Protein AF-A0A1B2E5A8-F1 (afdb_monomer_lite)

pLDDT: mean 91.97, std 8.98, range [48.69, 98.62]

Secondary structure (DSSP, 8-state):
---GGGSTT-TTS-EEEEEEEEETTEEEEEEEETTEEEEEEEEE-TTS-EEEEEEEE-TT-SEEEEEEETTEEEEEE-TT----EEEEEETTEEEEEE--TTS-EEEEE-----SSPPEEEEEE-TTS-EEEEE-

Foldseek 3Di:
DDDQCNDPPQVPWDKAFADWDDDPQKIKTWIQTNQWTWIWMWGQDPVRDTDTDDIDTDPPDQWDWDPPDPFKIKIWGGQQAQFQKKWKAWPNDIDMDGDDHRHTHIDIGGDDDDDDTDIKMWTAGPVRHTPDIDD

Sequence (135 aa):
MKVIHSIEGYENNSIEIVEIKDMNDRRYASFLSNNNPGYIQFQKNKDGNYRWQHIEVNVNEAFSVFAPEPLLFMIVTNEENKIAKMQVSVNGQEIEQEFTPYKASVTWMFPPKTGKSHYSYKYYDKDGELIKYYE

Organism: NCBI:txid1870820

Radius of gyration: 15.94 Å; chains: 1; bounding box: 33×39×44 Å

Structure (mmCIF, N/CA/C/O backbone):
data_AF-A0A1B2E5A8-F1
#
_entry.id   AF-A0A1B2E5A8-F1
#
loop_
_atom_site.group_PDB
_atom_site.id
_atom_site.type_symbol
_atom_site.label_atom_id
_atom_site.label_alt_id
_atom_site.label_comp_id
_atom_site.label_asym_id
_atom_site.label_entity_id
_atom_site.label_seq_id
_atom_site.pdbx_PDB_ins_code
_atom_site.Cartn_x
_atom_site.Cartn_y
_atom_site.Cartn_z
_atom_site.occupancy
_atom_site.B_iso_or_equiv
_atom_site.auth_seq_id
_atom_site.auth_comp_id
_atom_site.auth_asym_id
_atom_site.auth_atom_id
_atom_site.pdbx_PDB_model_num
ATOM 1 N N . MET A 1 1 ? 6.037 -13.289 -21.265 1.00 48.69 1 MET A N 1
ATOM 2 C CA . MET A 1 1 ? 5.404 -12.430 -20.240 1.00 48.69 1 MET A CA 1
ATOM 3 C C . MET A 1 1 ? 5.070 -13.337 -19.065 1.00 48.69 1 MET A C 1
ATOM 5 O O . MET A 1 1 ? 4.430 -14.348 -19.311 1.00 48.69 1 MET A O 1
ATOM 9 N N . LYS A 1 2 ? 5.595 -13.085 -17.858 1.00 52.91 2 LYS A N 1
ATOM 10 C CA . LYS A 1 2 ? 5.294 -13.918 -16.678 1.00 52.91 2 LYS A CA 1
ATOM 11 C C . LYS A 1 2 ? 4.057 -13.351 -15.979 1.00 52.91 2 LYS A C 1
ATOM 13 O O . LYS A 1 2 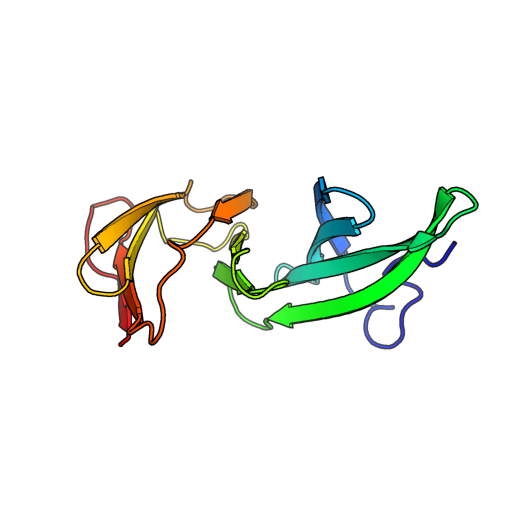? 4.026 -12.158 -15.695 1.00 52.91 2 LYS A O 1
ATOM 18 N N . VAL A 1 3 ? 3.054 -14.194 -15.758 1.00 62.31 3 VAL A N 1
ATOM 19 C CA . VAL A 1 3 ? 1.850 -13.890 -14.964 1.00 62.31 3 VAL A CA 1
ATOM 20 C C . VAL A 1 3 ? 2.189 -14.135 -13.486 1.00 62.31 3 VAL A C 1
ATOM 22 O O . VAL A 1 3 ? 3.040 -14.977 -13.215 1.00 62.31 3 VAL A O 1
ATOM 25 N N . ILE A 1 4 ? 1.571 -13.440 -12.525 1.00 65.12 4 ILE A N 1
ATOM 26 C CA . ILE A 1 4 ? 1.903 -13.594 -11.088 1.00 65.12 4 ILE A CA 1
ATOM 27 C C . ILE A 1 4 ? 1.761 -15.056 -10.625 1.00 65.12 4 ILE A C 1
ATOM 29 O O . ILE A 1 4 ? 2.665 -15.571 -9.985 1.00 65.12 4 ILE A O 1
ATOM 33 N N . HIS A 1 5 ? 0.729 -15.774 -11.079 1.00 62.19 5 HIS A N 1
ATOM 34 C CA . HIS A 1 5 ? 0.561 -17.215 -10.820 1.00 62.19 5 HIS A CA 1
ATOM 35 C C . HIS A 1 5 ? 1.688 -18.112 -11.371 1.00 62.19 5 HIS A C 1
ATOM 37 O O . HIS A 1 5 ? 1.745 -19.289 -11.050 1.00 62.19 5 HIS A O 1
ATOM 43 N N . SER A 1 6 ? 2.564 -17.599 -12.242 1.00 70.50 6 SER A N 1
ATOM 44 C CA . SER A 1 6 ? 3.736 -18.330 -12.760 1.00 70.50 6 SER A CA 1
ATOM 45 C C . SER A 1 6 ? 5.031 -18.008 -12.004 1.00 70.50 6 SER A C 1
ATOM 47 O O . SER A 1 6 ? 6.119 -18.375 -12.454 1.00 70.50 6 SER A O 1
ATOM 49 N N . ILE A 1 7 ? 4.930 -17.255 -10.906 1.00 79.00 7 ILE A N 1
ATOM 50 C CA . ILE A 1 7 ? 6.030 -16.966 -9.989 1.00 79.00 7 ILE A CA 1
ATOM 51 C C . ILE A 1 7 ? 5.985 -18.004 -8.869 1.00 79.00 7 ILE A C 1
ATOM 53 O O . ILE A 1 7 ? 4.927 -18.236 -8.289 1.00 79.00 7 ILE A O 1
ATOM 57 N N . GLU A 1 8 ? 7.141 -18.598 -8.576 1.00 80.62 8 GLU A N 1
ATOM 58 C CA . GLU A 1 8 ? 7.282 -19.592 -7.513 1.00 80.62 8 GLU A CA 1
ATOM 59 C C . GLU A 1 8 ? 6.768 -19.055 -6.171 1.00 80.62 8 GLU A C 1
ATOM 61 O O . GLU A 1 8 ? 7.136 -17.952 -5.757 1.00 80.62 8 GLU A O 1
ATOM 66 N N . GLY A 1 9 ? 5.891 -19.821 -5.521 1.00 80.50 9 GLY A N 1
ATOM 67 C CA . GLY A 1 9 ? 5.228 -19.457 -4.266 1.00 80.50 9 GLY A CA 1
ATOM 68 C C . GLY A 1 9 ? 3.854 -18.796 -4.432 1.00 80.50 9 GLY A C 1
ATOM 69 O O . GLY A 1 9 ? 3.186 -18.540 -3.430 1.00 80.50 9 GLY A O 1
ATOM 70 N N . TYR A 1 10 ? 3.407 -18.539 -5.666 1.00 82.19 10 TYR A N 1
ATOM 71 C CA . TYR A 1 10 ? 2.124 -17.887 -5.972 1.00 82.19 10 TYR A CA 1
ATOM 72 C C . TYR A 1 10 ? 1.198 -18.731 -6.858 1.00 82.19 10 TYR A C 1
ATOM 74 O O . TYR A 1 10 ? 0.110 -18.280 -7.218 1.00 82.19 10 TYR A O 1
ATOM 82 N N . GLU A 1 11 ? 1.588 -19.958 -7.200 1.00 83.62 11 GLU A N 1
ATOM 83 C CA . GLU A 1 11 ? 0.878 -20.817 -8.154 1.00 83.62 11 GLU A CA 1
ATOM 84 C C . GLU A 1 11 ? -0.546 -21.152 -7.710 1.00 83.62 11 GLU A C 1
ATOM 86 O O . GLU A 1 11 ? -1.456 -21.218 -8.534 1.00 83.62 11 GLU A O 1
ATOM 91 N N . ASN A 1 12 ? -0.740 -21.319 -6.401 1.00 85.00 12 ASN A N 1
ATOM 92 C CA . ASN A 1 12 ? -2.014 -21.722 -5.808 1.00 85.00 12 ASN A CA 1
ATOM 93 C C . ASN A 1 12 ? -2.781 -20.561 -5.162 1.00 85.00 12 ASN A C 1
ATOM 95 O O . ASN A 1 12 ? -3.806 -20.793 -4.523 1.00 85.00 12 ASN A O 1
ATOM 99 N N . ASN A 1 13 ? -2.298 -19.325 -5.301 1.00 86.62 13 ASN A N 1
ATOM 100 C CA . ASN A 1 13 ? -2.955 -18.169 -4.702 1.00 86.62 13 ASN A CA 1
ATOM 101 C C . ASN A 1 13 ? -3.985 -17.592 -5.669 1.00 86.62 13 ASN A C 1
ATOM 103 O O . ASN A 1 13 ? -3.702 -17.465 -6.855 1.00 86.62 13 ASN A O 1
ATOM 107 N N . SER A 1 14 ? -5.153 -17.182 -5.177 1.00 91.12 14 SER A N 1
ATOM 108 C CA . SER A 1 14 ? -6.034 -16.284 -5.922 1.00 91.12 14 SER A CA 1
ATOM 109 C C . SER A 1 14 ? -5.395 -14.899 -5.965 1.00 91.12 14 SER A C 1
ATOM 111 O O . SER A 1 14 ? -5.054 -14.356 -4.911 1.00 91.12 14 SER A O 1
ATOM 113 N N . ILE A 1 15 ? -5.252 -14.328 -7.160 1.00 93.25 15 ILE A N 1
ATOM 114 C CA . ILE A 1 15 ? -4.673 -12.999 -7.353 1.00 93.25 15 ILE A CA 1
ATOM 115 C C . ILE A 1 15 ? -5.750 -12.045 -7.858 1.00 93.25 15 ILE A C 1
ATOM 117 O O . ILE A 1 15 ? -6.350 -12.280 -8.907 1.00 93.25 15 ILE A O 1
ATOM 121 N N . GLU A 1 16 ? -5.945 -10.943 -7.145 1.00 95.44 16 GLU A N 1
ATOM 122 C CA . GLU A 1 16 ? -6.804 -9.836 -7.562 1.00 95.44 16 GLU A CA 1
ATOM 123 C C . GLU A 1 16 ? -5.954 -8.582 -7.742 1.00 95.44 16 GLU A C 1
ATOM 125 O O . GLU A 1 16 ? -5.317 -8.124 -6.801 1.00 95.44 16 GLU A O 1
ATOM 130 N N . ILE A 1 17 ? -5.921 -8.013 -8.947 1.00 96.62 17 ILE A N 1
ATOM 131 C CA . ILE A 1 17 ? -5.217 -6.749 -9.184 1.00 96.62 17 ILE A CA 1
ATOM 132 C C . ILE A 1 17 ? -6.122 -5.605 -8.730 1.00 96.62 17 ILE A C 1
ATOM 134 O O . ILE A 1 17 ? -7.206 -5.432 -9.281 1.00 96.62 17 ILE A O 1
ATOM 138 N N . VAL A 1 18 ? -5.643 -4.802 -7.780 1.00 97.94 18 VAL A N 1
ATOM 139 C CA . VAL A 1 18 ? -6.387 -3.655 -7.242 1.00 97.94 18 VAL A CA 1
ATOM 140 C C . VAL A 1 18 ? -6.099 -2.396 -8.059 1.00 97.94 18 VAL A C 1
ATOM 142 O O . VAL A 1 18 ? -7.016 -1.689 -8.466 1.00 97.94 18 VAL A O 1
ATOM 145 N N . GLU A 1 19 ? -4.824 -2.120 -8.346 1.00 98.19 19 GLU A N 1
ATOM 146 C CA . GLU A 1 19 ? -4.416 -0.981 -9.172 1.00 98.19 19 GLU A CA 1
ATOM 147 C C . GLU A 1 19 ? -3.125 -1.292 -9.935 1.00 98.19 19 GLU A C 1
ATOM 149 O O . GLU A 1 19 ? -2.245 -2.000 -9.443 1.00 98.19 19 GLU A O 1
ATOM 154 N N . ILE A 1 20 ? -2.985 -0.714 -11.130 1.00 97.56 20 ILE A N 1
ATOM 155 C CA . ILE A 1 20 ? -1.708 -0.625 -11.841 1.00 97.56 20 ILE A CA 1
ATOM 156 C C . ILE A 1 20 ? -1.356 0.849 -12.009 1.00 97.56 20 ILE A C 1
ATOM 158 O O . ILE A 1 20 ? -2.136 1.614 -12.576 1.00 97.56 20 ILE A O 1
ATOM 162 N N . LYS A 1 21 ? -0.151 1.228 -11.580 1.00 97.56 21 LYS A N 1
ATOM 163 C CA . LYS A 1 21 ? 0.364 2.589 -11.705 1.00 97.56 21 LYS A CA 1
ATOM 164 C C . LYS A 1 21 ? 1.739 2.612 -12.346 1.00 97.56 21 LYS A C 1
ATOM 166 O O . LYS A 1 21 ? 2.680 1.973 -11.875 1.00 97.56 21 LYS A O 1
ATOM 171 N N . ASP A 1 22 ? 1.851 3.403 -13.404 1.00 96.50 22 ASP A N 1
ATOM 172 C CA . ASP A 1 22 ? 3.116 3.701 -14.063 1.00 96.50 22 ASP A CA 1
ATOM 173 C C . ASP A 1 22 ? 3.695 5.015 -13.513 1.00 96.50 22 ASP A C 1
ATOM 175 O O . ASP A 1 22 ? 3.002 6.029 -13.433 1.00 96.50 22 ASP A O 1
ATOM 179 N N . MET A 1 23 ? 4.973 5.001 -13.130 1.00 95.00 23 MET A N 1
ATOM 180 C CA . MET A 1 23 ? 5.731 6.172 -12.682 1.00 95.00 23 MET A CA 1
ATOM 181 C C . MET A 1 23 ? 7.114 6.168 -13.335 1.00 95.00 23 MET A C 1
ATOM 183 O O . MET A 1 23 ? 7.980 5.369 -12.973 1.00 95.00 23 MET A O 1
ATOM 187 N N . ASN A 1 24 ? 7.345 7.085 -14.277 1.00 92.19 24 ASN A N 1
ATOM 188 C CA . ASN A 1 24 ? 8.549 7.096 -15.115 1.00 92.19 24 ASN A CA 1
ATOM 189 C C . ASN A 1 24 ? 8.749 5.723 -15.792 1.00 92.19 24 ASN A C 1
ATOM 191 O O . ASN A 1 24 ? 7.822 5.181 -16.390 1.00 92.19 24 ASN A O 1
ATOM 195 N N . ASP A 1 25 ? 9.937 5.133 -15.656 1.00 95.56 25 ASP A N 1
ATOM 196 C CA . ASP A 1 25 ? 10.253 3.811 -16.194 1.00 95.56 25 ASP A CA 1
ATOM 197 C C . ASP A 1 25 ? 9.864 2.662 -15.247 1.00 95.56 25 ASP A C 1
ATOM 199 O O . ASP A 1 25 ? 10.344 1.542 -15.404 1.00 95.56 25 ASP A O 1
ATOM 203 N N . ARG A 1 26 ? 9.008 2.899 -14.249 1.00 96.56 26 ARG A N 1
ATOM 204 C CA . ARG A 1 26 ? 8.559 1.871 -13.303 1.00 96.56 26 ARG A CA 1
ATOM 205 C C . ARG A 1 26 ? 7.068 1.621 -13.427 1.00 96.56 26 ARG A C 1
ATOM 207 O O . ARG A 1 26 ? 6.290 2.546 -13.637 1.00 96.56 26 ARG A O 1
ATOM 214 N N . ARG A 1 27 ? 6.685 0.357 -13.269 1.00 97.12 27 ARG A N 1
ATOM 215 C CA . ARG A 1 27 ? 5.295 -0.078 -13.136 1.00 97.12 27 ARG A CA 1
ATOM 216 C C . ARG A 1 27 ? 5.127 -0.781 -11.810 1.00 97.12 27 ARG A C 1
ATOM 218 O O . ARG A 1 27 ? 5.878 -1.707 -11.509 1.00 97.12 27 ARG A O 1
ATOM 225 N N . TYR A 1 28 ? 4.104 -0.384 -11.082 1.00 97.56 28 TYR A N 1
ATOM 226 C CA . TYR A 1 28 ? 3.668 -1.037 -9.866 1.00 97.56 28 TYR A CA 1
ATOM 227 C C . TYR A 1 28 ? 2.287 -1.621 -10.120 1.00 97.56 28 TYR A C 1
ATOM 229 O O . TYR A 1 28 ? 1.412 -0.924 -10.628 1.00 97.56 28 TYR A O 1
ATOM 237 N N . ALA A 1 29 ? 2.097 -2.894 -9.799 1.00 97.06 29 ALA A N 1
ATOM 238 C CA . ALA A 1 29 ? 0.770 -3.478 -9.703 1.00 97.06 29 ALA A CA 1
ATOM 239 C C . ALA A 1 29 ? 0.542 -3.875 -8.248 1.00 97.06 29 ALA A C 1
ATOM 241 O O . ALA A 1 29 ? 1.261 -4.723 -7.719 1.00 97.06 29 ALA A O 1
ATOM 242 N N . SER A 1 3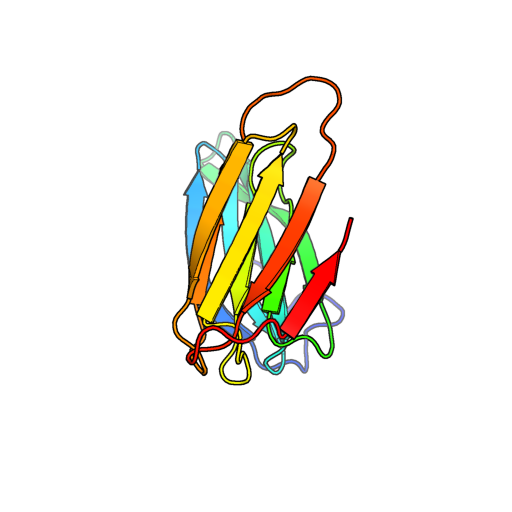0 ? -0.423 -3.230 -7.609 1.00 97.88 30 SER A N 1
ATOM 243 C CA . SER A 1 30 ? -0.905 -3.591 -6.282 1.00 97.88 30 SER A CA 1
ATOM 244 C C . SER A 1 30 ? -1.953 -4.682 -6.438 1.00 97.88 30 SER A C 1
ATOM 246 O O . SER A 1 30 ? -2.806 -4.607 -7.328 1.00 97.88 30 SER A O 1
ATOM 248 N N . PHE A 1 31 ? -1.888 -5.703 -5.598 1.00 97.19 31 PHE A N 1
ATOM 249 C CA . PHE A 1 31 ? -2.768 -6.855 -5.699 1.00 97.19 31 PHE A CA 1
ATOM 250 C C . PHE A 1 31 ? -3.089 -7.440 -4.326 1.00 97.19 31 PHE A C 1
ATOM 252 O O . PHE A 1 31 ? -2.406 -7.163 -3.342 1.00 97.19 31 PHE A O 1
ATOM 259 N N . LEU A 1 32 ? -4.126 -8.270 -4.282 1.00 97.44 32 LEU A N 1
ATOM 260 C CA . LEU A 1 32 ? -4.429 -9.148 -3.165 1.00 97.44 32 LEU A CA 1
ATOM 261 C C . LEU A 1 32 ? -4.048 -10.582 -3.537 1.00 97.44 32 LEU A C 1
ATOM 263 O O . LEU A 1 32 ? -4.409 -11.064 -4.611 1.00 97.44 32 LEU A O 1
ATOM 267 N N . SER A 1 33 ? -3.329 -11.266 -2.650 1.00 95.56 33 SER A N 1
ATOM 268 C CA . SER A 1 33 ? -2.971 -12.682 -2.774 1.00 95.56 33 SER A CA 1
ATOM 269 C C . SER A 1 33 ? -3.644 -13.479 -1.673 1.00 95.56 33 SER A C 1
ATOM 271 O O . SER A 1 33 ? -3.240 -13.393 -0.514 1.00 95.56 33 SER A O 1
ATOM 273 N N . ASN A 1 34 ? -4.677 -14.249 -2.015 1.00 94.88 34 ASN A N 1
ATOM 274 C CA . ASN A 1 34 ? -5.595 -14.847 -1.034 1.00 94.88 34 ASN A CA 1
ATOM 275 C C . ASN A 1 34 ? -6.082 -13.793 -0.021 1.00 94.88 34 ASN A C 1
ATOM 277 O O . ASN A 1 34 ? -5.927 -13.970 1.183 1.00 94.88 34 ASN A O 1
ATOM 281 N N . ASN A 1 35 ? -6.582 -12.660 -0.525 1.00 96.31 35 ASN A N 1
ATOM 282 C CA . ASN A 1 35 ? -6.992 -11.484 0.253 1.00 96.31 35 ASN A CA 1
ATOM 283 C C . ASN A 1 35 ? -5.855 -10.704 0.958 1.00 96.31 35 ASN A C 1
ATOM 285 O O . ASN A 1 35 ? -6.111 -9.644 1.514 1.00 96.31 35 ASN A O 1
ATOM 289 N N . ASN A 1 36 ? -4.598 -11.158 0.917 1.00 97.56 36 ASN A N 1
ATOM 290 C CA . ASN A 1 36 ? -3.482 -10.462 1.570 1.00 97.56 36 ASN A CA 1
ATOM 291 C C . ASN A 1 36 ? -2.929 -9.324 0.695 1.00 97.56 36 ASN A C 1
ATOM 293 O O . ASN A 1 36 ? -2.593 -9.590 -0.464 1.00 97.56 36 ASN A O 1
ATOM 297 N N . PRO A 1 37 ? -2.782 -8.096 1.220 1.00 98.38 37 PRO A N 1
ATOM 298 C CA . PRO A 1 37 ? -2.193 -6.971 0.507 1.00 98.38 37 PRO A CA 1
ATOM 299 C C . PRO A 1 37 ? -0.777 -7.249 -0.005 1.00 98.38 37 PRO A C 1
ATOM 301 O O . PRO A 1 37 ? 0.075 -7.781 0.711 1.00 98.38 37 PRO A O 1
ATOM 304 N N . GLY A 1 38 ? -0.505 -6.822 -1.235 1.00 97.62 38 GLY A N 1
ATOM 305 C CA . GLY A 1 38 ? 0.802 -6.958 -1.858 1.00 97.62 38 GLY A CA 1
ATOM 306 C C . GLY A 1 38 ? 1.023 -6.032 -3.044 1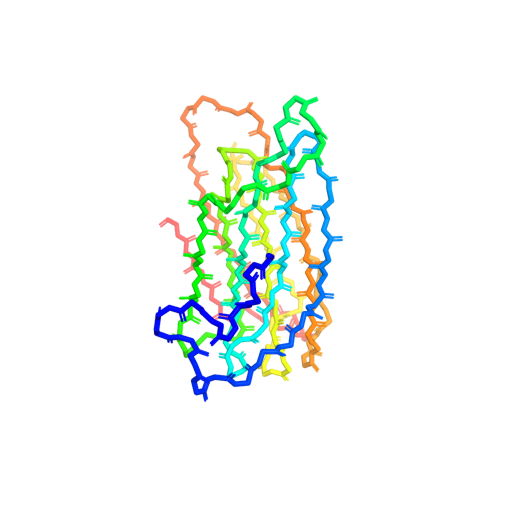.00 97.62 38 GLY A C 1
ATOM 307 O O . GLY A 1 38 ? 0.109 -5.363 -3.537 1.00 97.62 38 GLY A O 1
ATOM 308 N N . TYR A 1 39 ? 2.263 -6.012 -3.524 1.00 97.50 39 TYR A N 1
ATOM 309 C CA . TYR A 1 39 ? 2.620 -5.332 -4.761 1.00 97.50 39 TYR A CA 1
ATOM 310 C C . TYR A 1 39 ? 3.735 -6.048 -5.511 1.00 97.50 39 TYR A C 1
ATOM 312 O O . TYR A 1 39 ? 4.551 -6.782 -4.954 1.00 97.50 39 TYR A O 1
ATOM 320 N N . ILE A 1 40 ? 3.753 -5.829 -6.820 1.00 95.81 40 ILE A N 1
ATOM 321 C CA . ILE A 1 40 ? 4.805 -6.285 -7.716 1.00 95.81 40 ILE A CA 1
ATOM 322 C C . ILE A 1 40 ? 5.316 -5.095 -8.524 1.00 95.81 40 ILE A C 1
ATOM 324 O O . ILE A 1 40 ? 4.545 -4.280 -9.038 1.00 95.81 40 ILE A O 1
ATOM 328 N N . GLN A 1 41 ? 6.636 -4.995 -8.626 1.00 96.50 41 GLN A N 1
ATOM 329 C CA . GLN A 1 41 ? 7.337 -3.914 -9.302 1.00 96.50 41 GLN A CA 1
ATOM 330 C C . GLN A 1 41 ? 8.033 -4.419 -10.562 1.00 96.50 41 GLN A C 1
ATOM 332 O O . GLN A 1 41 ? 8.699 -5.461 -10.571 1.00 96.50 41 GLN A O 1
ATOM 337 N N . PHE A 1 42 ? 7.945 -3.614 -11.617 1.00 95.62 42 PHE A N 1
ATOM 338 C CA . PHE A 1 42 ? 8.649 -3.817 -12.872 1.00 95.62 42 PHE A CA 1
ATOM 339 C C . PHE A 1 42 ? 9.417 -2.562 -13.292 1.00 95.62 42 PHE A C 1
ATOM 341 O O . PHE A 1 42 ? 8.977 -1.438 -13.059 1.00 95.62 42 PHE A O 1
ATOM 348 N N . GLN A 1 43 ? 10.531 -2.769 -13.989 1.00 96.81 43 GLN A N 1
ATOM 349 C CA . GLN A 1 43 ? 11.354 -1.735 -14.607 1.00 96.81 43 GLN A CA 1
ATOM 350 C C . GLN A 1 43 ? 11.261 -1.851 -16.131 1.00 96.81 43 GLN A C 1
ATOM 352 O O . GLN A 1 43 ? 11.547 -2.906 -16.706 1.00 96.81 43 GLN A O 1
ATOM 357 N N . LYS A 1 44 ? 10.880 -0.762 -16.791 1.00 96.44 44 LYS A N 1
ATOM 358 C CA . LYS A 1 44 ? 10.877 -0.621 -18.245 1.00 96.44 44 LYS A CA 1
ATOM 359 C C . LYS A 1 44 ? 12.315 -0.500 -18.743 1.00 96.44 44 LYS A C 1
ATOM 361 O O . LYS A 1 44 ? 13.120 0.238 -18.173 1.00 96.44 44 LYS A O 1
ATOM 366 N N . ASN A 1 45 ? 12.651 -1.254 -19.783 1.00 93.69 45 ASN A N 1
ATOM 367 C CA . ASN A 1 45 ? 13.934 -1.169 -20.468 1.00 93.69 45 ASN A CA 1
ATOM 368 C C . ASN A 1 45 ? 13.857 -0.211 -21.674 1.00 93.69 45 ASN A C 1
ATOM 370 O O . ASN A 1 45 ? 12.790 0.293 -22.023 1.00 93.69 45 ASN A O 1
ATOM 374 N N . LYS A 1 46 ? 14.997 0.012 -22.339 1.00 94.88 46 LYS A N 1
ATOM 375 C CA . LYS A 1 46 ? 15.105 0.916 -23.500 1.00 94.88 46 LYS A CA 1
ATOM 376 C C . LYS A 1 46 ? 14.229 0.506 -24.692 1.00 94.88 46 LYS A C 1
ATOM 378 O O . LYS A 1 46 ? 13.826 1.370 -25.458 1.00 94.88 46 LYS A O 1
ATOM 383 N N . ASP A 1 47 ? 13.901 -0.780 -24.811 1.00 95.19 47 ASP A N 1
ATOM 384 C CA . ASP A 1 47 ? 13.027 -1.321 -25.864 1.00 95.19 47 ASP A CA 1
ATOM 385 C C . ASP A 1 47 ? 11.534 -1.199 -25.506 1.00 95.19 47 ASP A C 1
ATOM 387 O O . ASP A 1 47 ? 10.668 -1.663 -26.243 1.00 95.19 47 ASP A O 1
ATOM 391 N N . GLY A 1 48 ? 11.220 -0.626 -24.341 1.00 92.00 48 GLY A N 1
ATOM 392 C CA . GLY A 1 48 ? 9.863 -0.487 -23.826 1.00 92.00 48 GLY A CA 1
ATOM 393 C C . GLY A 1 48 ? 9.303 -1.725 -23.122 1.00 92.00 48 GLY A C 1
ATOM 394 O O . GLY A 1 48 ? 8.150 -1.701 -22.693 1.00 92.00 48 GLY A O 1
ATOM 395 N N . ASN A 1 49 ? 10.105 -2.777 -22.951 1.00 92.75 49 ASN A N 1
ATOM 396 C CA . ASN A 1 49 ? 9.718 -4.009 -22.269 1.00 92.75 49 ASN A CA 1
ATOM 397 C C . ASN A 1 49 ? 9.885 -3.891 -20.753 1.00 92.75 49 ASN A C 1
ATOM 399 O O . ASN A 1 49 ? 10.887 -3.372 -20.263 1.00 92.75 49 ASN A O 1
ATOM 403 N N . TYR A 1 50 ? 8.943 -4.453 -20.000 1.00 92.62 50 TYR A N 1
ATOM 404 C CA . TYR A 1 50 ? 8.990 -4.473 -18.539 1.00 92.62 50 TYR A CA 1
ATOM 405 C C . TYR A 1 50 ? 9.670 -5.743 -18.023 1.00 92.62 50 TYR A C 1
ATOM 407 O O . TYR A 1 50 ? 9.295 -6.862 -18.381 1.00 92.62 50 TYR A O 1
ATOM 415 N N . ARG A 1 51 ? 10.665 -5.566 -17.154 1.00 92.75 51 ARG A N 1
ATOM 416 C CA . ARG A 1 51 ? 11.340 -6.641 -16.421 1.00 92.75 51 ARG A CA 1
ATOM 417 C C . ARG A 1 51 ? 10.907 -6.606 -14.964 1.00 92.75 51 ARG A C 1
ATOM 419 O O . ARG A 1 51 ? 10.904 -5.541 -14.358 1.00 92.75 51 ARG A O 1
ATOM 426 N N . TRP A 1 52 ? 10.560 -7.764 -14.411 1.00 92.19 52 TRP A N 1
ATOM 427 C CA . TRP A 1 52 ? 10.272 -7.901 -12.982 1.00 92.19 52 TRP A CA 1
ATOM 428 C C . TRP A 1 52 ? 11.473 -7.447 -12.141 1.00 92.19 52 TRP A C 1
ATOM 430 O O . TRP A 1 52 ? 12.621 -7.640 -12.552 1.00 92.19 52 TRP A O 1
ATOM 440 N N . GLN A 1 53 ? 11.200 -6.805 -11.007 1.00 93.31 53 GLN A N 1
ATOM 441 C CA . GLN A 1 53 ? 12.210 -6.324 -10.060 1.00 93.31 53 GLN A CA 1
ATOM 442 C C . GLN A 1 53 ? 11.981 -6.869 -8.657 1.00 93.31 53 GLN A C 1
ATOM 444 O O . GLN A 1 53 ? 12.913 -7.372 -8.040 1.00 93.31 53 GLN A O 1
ATOM 449 N N . HIS A 1 54 ? 10.755 -6.750 -8.154 1.00 94.31 54 HIS A N 1
ATOM 450 C CA . HIS A 1 54 ? 10.446 -7.074 -6.771 1.00 94.31 54 HIS A CA 1
ATOM 451 C C . HIS A 1 54 ? 8.982 -7.484 -6.626 1.00 94.31 54 HIS A C 1
ATOM 453 O O . HIS A 1 54 ? 8.144 -7.094 -7.441 1.00 94.31 54 HIS A O 1
ATOM 459 N N . ILE A 1 55 ? 8.691 -8.296 -5.616 1.00 94.25 55 ILE A N 1
ATOM 460 C CA . ILE A 1 55 ? 7.342 -8.670 -5.199 1.00 94.25 55 ILE A CA 1
ATOM 461 C C . ILE A 1 55 ? 7.339 -8.812 -3.679 1.00 94.25 55 ILE A C 1
ATOM 463 O O . ILE A 1 55 ? 8.257 -9.410 -3.118 1.00 94.25 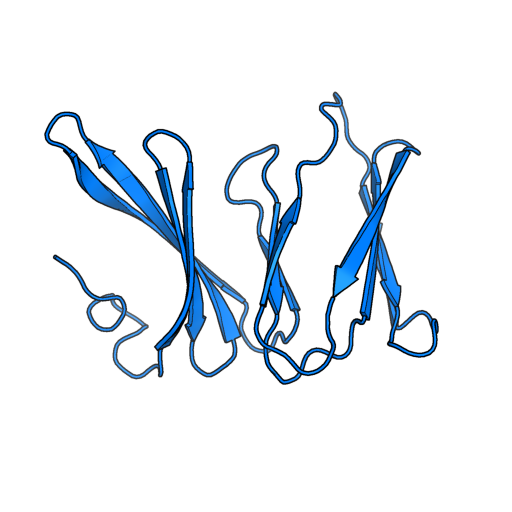55 ILE A O 1
ATOM 467 N N . GLU A 1 56 ? 6.302 -8.282 -3.045 1.00 95.81 56 GLU A N 1
ATOM 468 C CA . GLU A 1 56 ? 6.118 -8.317 -1.598 1.00 95.81 56 GLU A CA 1
ATOM 469 C C . GLU A 1 56 ? 4.638 -8.531 -1.281 1.00 95.81 56 GLU A C 1
ATOM 471 O O . GLU A 1 56 ? 3.767 -7.957 -1.940 1.00 95.81 56 GLU A O 1
ATOM 476 N N . VAL A 1 57 ? 4.357 -9.362 -0.277 1.00 96.12 57 VAL A N 1
ATOM 477 C CA . VAL A 1 57 ? 3.012 -9.616 0.251 1.00 96.12 57 VAL A CA 1
ATOM 478 C C . VAL A 1 57 ? 3.102 -9.716 1.765 1.00 96.12 57 VAL A C 1
ATOM 480 O O . VAL A 1 57 ? 3.925 -10.470 2.286 1.00 96.12 57 VAL A O 1
ATOM 483 N N . ASN A 1 58 ? 2.217 -9.009 2.461 1.00 97.06 58 ASN A N 1
ATOM 484 C CA . ASN A 1 58 ? 2.096 -9.087 3.913 1.00 97.06 58 ASN A CA 1
ATOM 485 C C . ASN A 1 58 ? 0.946 -10.021 4.280 1.00 97.06 58 ASN A C 1
ATOM 487 O O . ASN A 1 58 ? -0.220 -9.721 4.038 1.00 97.06 58 ASN A O 1
ATOM 491 N N . VAL A 1 59 ? 1.291 -11.183 4.831 1.00 95.44 59 VAL A N 1
ATOM 492 C CA . VAL A 1 59 ? 0.339 -12.261 5.125 1.00 95.44 59 VAL A CA 1
ATOM 493 C C . VAL A 1 59 ? -0.398 -11.998 6.440 1.00 95.44 59 VAL A C 1
ATOM 495 O O . VAL A 1 59 ? 0.217 -11.593 7.422 1.00 95.44 59 VAL A O 1
ATOM 498 N N . ASN A 1 60 ? -1.693 -12.319 6.473 1.00 95.25 60 ASN A N 1
ATOM 499 C CA . ASN A 1 60 ? -2.622 -12.116 7.589 1.00 95.25 60 ASN A CA 1
ATOM 500 C C . ASN A 1 60 ? -2.823 -10.643 7.973 1.00 95.25 60 ASN A C 1
ATOM 502 O O . ASN A 1 60 ? -3.130 -10.339 9.124 1.00 95.25 60 ASN A O 1
ATOM 506 N N . GLU A 1 61 ? -2.669 -9.737 7.010 1.00 96.44 61 GLU A N 1
ATOM 507 C CA . GLU A 1 61 ? -2.888 -8.306 7.196 1.00 96.44 61 GLU A CA 1
ATOM 508 C C . GLU A 1 61 ? -4.066 -7.836 6.340 1.00 96.44 61 GLU A C 1
ATOM 510 O O . GLU A 1 61 ? -4.231 -8.263 5.201 1.00 96.44 61 GLU A O 1
ATOM 515 N N . ALA A 1 62 ? -4.880 -6.926 6.876 1.00 97.62 62 ALA A N 1
ATOM 516 C CA . ALA A 1 62 ? -5.973 -6.288 6.133 1.00 97.62 62 ALA A CA 1
ATOM 517 C C . ALA A 1 62 ? -5.581 -4.923 5.542 1.00 97.62 62 ALA A C 1
ATOM 519 O O . ALA A 1 62 ? -6.221 -4.396 4.629 1.00 97.62 62 ALA A O 1
ATOM 520 N N . PHE A 1 63 ? -4.510 -4.344 6.077 1.00 97.81 63 PHE A N 1
ATOM 521 C CA . PHE A 1 63 ? -3.990 -3.028 5.746 1.00 97.81 63 PHE A CA 1
ATOM 522 C C . PHE A 1 63 ? -2.470 -3.118 5.756 1.00 97.81 63 PHE A C 1
ATOM 524 O O . PHE A 1 63 ? -1.882 -3.554 6.742 1.00 97.81 63 PHE A O 1
ATOM 531 N N . SER A 1 64 ? -1.813 -2.718 4.675 1.00 97.69 64 SER A N 1
ATOM 532 C CA . SER A 1 64 ? -0.352 -2.747 4.598 1.00 97.69 64 SER A CA 1
ATOM 533 C C . SER A 1 64 ? 0.200 -1.480 3.991 1.00 97.69 64 SER A C 1
ATOM 535 O O . SER A 1 64 ? -0.320 -0.982 2.995 1.00 97.69 64 SER A O 1
ATOM 537 N N . VAL A 1 65 ? 1.283 -0.990 4.591 1.00 95.88 65 VAL A N 1
ATOM 538 C CA . VAL A 1 65 ? 2.079 0.123 4.080 1.00 95.88 65 VAL A CA 1
ATOM 539 C C . VAL A 1 65 ? 3.371 -0.451 3.518 1.00 95.88 65 VAL A C 1
ATOM 541 O O . VAL A 1 65 ? 4.166 -1.033 4.251 1.00 95.88 65 VAL A O 1
ATOM 544 N N . PHE A 1 66 ? 3.581 -0.267 2.223 1.00 96.81 66 PHE A N 1
ATOM 545 C CA . PHE A 1 66 ? 4.804 -0.620 1.518 1.00 96.81 66 PHE A CA 1
ATOM 546 C C . PHE A 1 66 ? 5.593 0.643 1.190 1.00 96.81 66 PHE A C 1
ATOM 548 O O . PHE A 1 66 ? 5.012 1.689 0.891 1.00 96.81 66 PHE A O 1
ATOM 555 N N . ALA A 1 67 ? 6.919 0.532 1.180 1.00 94.31 67 ALA A N 1
ATOM 556 C CA . ALA A 1 67 ? 7.824 1.593 0.751 1.00 94.31 67 ALA A CA 1
ATOM 557 C C . ALA A 1 67 ? 8.637 1.125 -0.467 1.00 94.31 67 ALA A C 1
ATOM 559 O O . ALA A 1 67 ? 9.836 0.873 -0.337 1.00 94.31 67 ALA A O 1
ATOM 560 N N . PRO A 1 68 ? 8.010 0.986 -1.655 1.00 94.31 68 PRO A N 1
ATOM 561 C CA . PRO A 1 68 ? 8.712 0.552 -2.863 1.00 94.31 68 PRO A CA 1
ATOM 562 C C . PRO A 1 68 ? 9.904 1.451 -3.220 1.00 94.31 68 PRO A C 1
ATOM 564 O O . PRO A 1 68 ? 10.825 1.010 -3.898 1.00 94.31 68 PRO A O 1
ATOM 567 N N . GLU A 1 69 ? 9.902 2.717 -2.786 1.00 91.50 69 GLU A N 1
ATOM 568 C CA . GLU A 1 69 ? 11.023 3.645 -2.944 1.00 91.50 69 GLU A CA 1
ATOM 569 C C . GLU A 1 69 ? 11.150 4.555 -1.705 1.00 91.50 69 GLU A C 1
ATOM 571 O O . GLU A 1 69 ? 10.151 4.777 -1.019 1.00 91.50 69 GLU A O 1
ATOM 576 N N . PRO A 1 70 ? 12.321 5.179 -1.444 1.00 87.12 70 PRO A N 1
ATOM 577 C CA . PRO A 1 70 ? 12.583 5.946 -0.213 1.00 87.12 70 PRO A CA 1
ATOM 578 C C . PRO A 1 70 ? 11.605 7.084 0.134 1.00 87.12 70 PRO A C 1
ATOM 580 O O . PRO A 1 70 ? 11.618 7.570 1.259 1.00 87.12 70 PRO A O 1
ATOM 583 N N . LEU A 1 71 ? 10.794 7.550 -0.819 1.00 87.81 71 LEU A N 1
ATOM 584 C CA . LEU A 1 71 ? 9.812 8.631 -0.643 1.00 87.81 71 LEU A CA 1
ATOM 585 C C . LEU A 1 71 ? 8.487 8.316 -1.345 1.00 87.81 71 LEU A C 1
ATOM 587 O O . LEU A 1 71 ? 7.791 9.216 -1.816 1.00 87.81 71 LEU A O 1
ATOM 591 N N . LEU A 1 72 ? 8.173 7.033 -1.475 1.00 92.69 72 LEU A N 1
ATOM 592 C CA . LEU A 1 72 ? 6.943 6.568 -2.088 1.00 92.69 72 LEU A CA 1
ATOM 593 C C . LEU A 1 72 ? 6.350 5.499 -1.195 1.00 92.69 72 LEU A C 1
ATOM 595 O O . LEU A 1 72 ? 6.866 4.385 -1.145 1.00 92.69 72 LEU A O 1
ATOM 599 N N . PHE A 1 73 ? 5.270 5.846 -0.509 1.00 94.44 73 PHE A N 1
ATOM 600 C CA . PHE A 1 73 ? 4.481 4.887 0.238 1.00 94.44 73 PHE A CA 1
ATOM 601 C C . PHE A 1 73 ? 3.284 4.460 -0.601 1.00 94.44 73 PHE A C 1
ATOM 603 O O . PHE A 1 73 ? 2.588 5.282 -1.206 1.00 94.44 73 PHE A O 1
ATOM 610 N N . MET A 1 74 ? 3.063 3.155 -0.631 1.00 97.62 74 MET A N 1
ATOM 611 C CA . MET A 1 74 ? 1.896 2.526 -1.220 1.00 97.62 74 MET A CA 1
ATOM 612 C C . MET A 1 74 ? 1.153 1.817 -0.103 1.00 97.62 74 MET A C 1
ATOM 614 O O . MET A 1 74 ? 1.701 0.945 0.563 1.00 97.62 74 MET A O 1
ATOM 618 N N . ILE A 1 75 ? -0.097 2.196 0.094 1.00 98.06 75 ILE A N 1
ATOM 619 C CA . ILE A 1 75 ? -0.963 1.609 1.100 1.00 98.06 75 ILE A CA 1
ATOM 620 C C . ILE A 1 75 ? -1.980 0.764 0.364 1.00 98.06 75 ILE A C 1
ATOM 622 O O . ILE A 1 75 ? -2.673 1.282 -0.509 1.00 98.06 75 ILE A O 1
ATOM 626 N N . VAL A 1 76 ? -2.056 -0.517 0.698 1.00 98.62 76 VAL A N 1
ATOM 627 C CA . VAL A 1 76 ? -2.989 -1.459 0.080 1.00 98.62 76 VAL A CA 1
ATOM 628 C C . VAL A 1 76 ? -3.899 -2.012 1.169 1.00 98.62 76 VAL A C 1
ATOM 630 O O . VAL A 1 76 ? -3.424 -2.505 2.196 1.00 98.62 76 VAL A O 1
ATOM 633 N N . THR A 1 77 ? -5.206 -1.905 0.947 1.00 98.50 77 THR A N 1
ATOM 634 C CA . THR A 1 77 ? -6.246 -2.423 1.844 1.00 98.50 77 THR A CA 1
ATOM 635 C C . THR A 1 77 ? -7.002 -3.560 1.179 1.00 98.50 77 THR A C 1
ATOM 637 O O . THR A 1 77 ? -7.069 -3.623 -0.049 1.00 98.50 77 THR A O 1
ATOM 640 N N . ASN A 1 78 ? -7.603 -4.430 1.986 1.00 98.38 78 ASN A N 1
ATOM 641 C CA . ASN A 1 78 ? -8.537 -5.457 1.534 1.00 98.38 78 ASN A CA 1
ATOM 642 C C . ASN A 1 78 ? -9.948 -5.241 2.125 1.00 98.38 78 ASN A C 1
ATOM 644 O O . ASN A 1 78 ? -10.213 -4.249 2.813 1.00 98.38 78 ASN A O 1
ATOM 648 N N . GLU A 1 79 ? -10.864 -6.173 1.862 1.00 97.06 79 GLU A N 1
ATOM 649 C CA . GLU A 1 79 ? -12.264 -6.102 2.313 1.00 97.06 79 GLU A CA 1
ATOM 650 C C . GLU A 1 79 ? -12.457 -6.306 3.827 1.00 97.06 79 GLU A C 1
ATOM 652 O O . GLU A 1 79 ? -13.546 -6.088 4.354 1.00 97.06 79 GLU A O 1
ATOM 657 N N . GLU A 1 80 ? -11.409 -6.678 4.559 1.00 97.88 80 GLU A N 1
ATOM 658 C CA . GLU A 1 80 ? -11.441 -6.859 6.013 1.00 97.88 80 GLU A CA 1
ATOM 659 C C . GLU A 1 80 ? -10.926 -5.619 6.766 1.00 97.88 80 GLU A C 1
ATOM 661 O O . GLU A 1 80 ? -11.033 -5.540 7.994 1.00 97.88 80 GLU A O 1
ATOM 666 N N . ASN A 1 81 ? -10.383 -4.627 6.048 1.00 97.75 81 ASN A N 1
ATOM 667 C CA . ASN A 1 81 ? -9.810 -3.426 6.645 1.00 97.75 81 ASN A CA 1
ATOM 668 C C . ASN A 1 81 ? -10.867 -2.587 7.380 1.00 97.75 81 ASN A C 1
ATOM 670 O O . ASN A 1 81 ? -11.822 -2.106 6.778 1.00 97.75 81 ASN A O 1
ATOM 674 N N . LYS A 1 82 ? -10.639 -2.308 8.666 1.00 97.56 82 LYS A N 1
ATOM 675 C CA . LYS A 1 82 ? -11.505 -1.434 9.480 1.00 97.56 82 LYS A CA 1
ATOM 676 C C . LYS A 1 82 ? -10.988 -0.002 9.615 1.00 97.56 82 LYS A C 1
ATOM 678 O O . LYS A 1 82 ? -11.718 0.858 10.104 1.00 97.56 82 LYS A O 1
ATOM 683 N N . ILE A 1 83 ? -9.738 0.245 9.224 1.00 98.12 83 ILE A N 1
ATOM 684 C CA . ILE A 1 83 ? -9.100 1.555 9.345 1.00 98.12 83 ILE A CA 1
ATOM 685 C C . ILE A 1 83 ? -9.776 2.505 8.361 1.00 98.12 83 ILE A C 1
ATOM 687 O O . ILE A 1 83 ? -9.804 2.236 7.159 1.00 98.12 83 ILE A O 1
ATOM 691 N N . ALA A 1 84 ? -10.297 3.612 8.882 1.00 98.06 84 ALA A N 1
ATOM 692 C CA . ALA A 1 84 ? -10.882 4.695 8.099 1.00 98.06 84 ALA A CA 1
ATOM 693 C C . ALA A 1 84 ? -9.925 5.883 7.964 1.00 98.06 84 ALA A C 1
ATOM 695 O O . ALA A 1 84 ? -10.013 6.630 6.995 1.00 98.06 84 ALA A O 1
ATOM 696 N N . LYS A 1 85 ? -8.988 6.051 8.907 1.00 98.25 85 LYS A N 1
ATOM 697 C CA . LYS A 1 85 ? -7.983 7.115 8.848 1.00 98.25 85 LYS A CA 1
ATOM 698 C C . LYS A 1 85 ? -6.632 6.649 9.371 1.00 98.25 85 LYS A C 1
ATOM 700 O O . LYS A 1 85 ? -6.548 5.976 10.396 1.00 98.25 85 LYS A O 1
ATOM 705 N N . MET A 1 86 ? -5.572 7.070 8.695 1.00 96.69 86 MET A N 1
ATOM 706 C CA . MET A 1 86 ? -4.199 6.996 9.180 1.00 96.69 86 MET A CA 1
ATOM 707 C C . MET A 1 86 ? -3.642 8.412 9.272 1.00 96.69 86 MET A C 1
ATOM 709 O O . MET A 1 86 ? -3.764 9.194 8.333 1.00 96.69 86 MET A O 1
ATOM 713 N N . GLN A 1 87 ? -2.992 8.719 10.384 1.00 95.62 87 GLN A N 1
ATOM 714 C CA . GLN A 1 87 ? -2.222 9.938 10.570 1.00 95.62 87 GLN A CA 1
ATOM 715 C C . GLN A 1 87 ? -0.755 9.556 10.732 1.00 95.62 87 GLN A C 1
ATOM 717 O O . GLN A 1 87 ? -0.402 8.790 11.629 1.00 95.62 87 GLN A O 1
ATOM 722 N N . VAL A 1 88 ? 0.086 10.093 9.856 1.00 92.25 88 VAL A N 1
ATOM 723 C CA . VAL A 1 88 ? 1.538 9.920 9.883 1.00 92.25 88 VAL A CA 1
ATOM 724 C C . VAL A 1 88 ? 2.155 11.229 10.340 1.00 92.25 88 VAL A C 1
ATOM 726 O O . VAL A 1 88 ? 1.931 12.262 9.713 1.00 92.25 88 VAL A O 1
ATOM 729 N N . SER A 1 89 ? 2.936 11.201 11.414 1.00 90.56 89 SER A N 1
ATOM 730 C CA . SER A 1 89 ? 3.771 12.333 11.807 1.00 90.56 89 SER A CA 1
ATOM 731 C C . SER A 1 89 ? 5.195 12.101 11.325 1.00 90.56 89 SER A C 1
ATOM 733 O O . SER A 1 89 ? 5.790 11.075 11.644 1.00 90.56 89 SER A O 1
ATOM 735 N N . VAL A 1 90 ? 5.745 13.051 10.570 1.00 88.38 90 VAL A N 1
ATOM 736 C CA . VAL A 1 90 ? 7.139 13.043 10.113 1.00 88.38 90 VAL A CA 1
ATOM 737 C C . VAL A 1 90 ? 7.805 14.315 10.605 1.00 88.38 90 VAL A C 1
ATOM 739 O O . VAL A 1 90 ? 7.510 15.405 10.116 1.00 88.38 90 VAL A O 1
ATOM 742 N N . ASN A 1 91 ? 8.698 14.197 11.589 1.00 85.69 91 ASN A N 1
ATOM 743 C CA . ASN A 1 91 ? 9.387 15.348 12.193 1.00 85.69 91 ASN A CA 1
ATOM 744 C C . ASN A 1 91 ? 8.431 16.478 12.639 1.00 85.69 91 ASN A C 1
ATOM 746 O O . ASN A 1 91 ? 8.727 17.661 12.468 1.00 85.69 91 ASN A O 1
ATOM 750 N N . GLY A 1 92 ? 7.266 16.111 13.182 1.00 81.25 92 GLY A N 1
ATOM 751 C CA . GLY A 1 92 ? 6.239 17.049 13.645 1.00 81.25 92 GLY A CA 1
ATOM 752 C C . GLY A 1 92 ? 5.291 17.572 12.559 1.00 81.25 92 GLY A C 1
ATOM 753 O O . GLY A 1 92 ? 4.358 18.297 12.889 1.00 81.25 92 GLY A O 1
ATOM 754 N N . GLN A 1 93 ? 5.486 17.211 11.285 1.00 87.56 93 GLN A N 1
ATOM 755 C CA . GLN A 1 93 ? 4.500 17.456 10.228 1.00 87.56 93 GLN A CA 1
ATOM 756 C C . GLN A 1 93 ? 3.514 16.297 10.161 1.00 87.56 93 GLN A C 1
ATOM 758 O O . GLN A 1 93 ? 3.924 15.149 10.004 1.00 87.56 93 GLN A O 1
ATOM 763 N N . GLU A 1 94 ? 2.223 16.596 10.262 1.00 90.75 94 GLU A N 1
ATOM 764 C CA . GLU A 1 94 ? 1.168 15.587 10.220 1.00 90.75 94 GLU A CA 1
ATOM 765 C C . GLU A 1 94 ? 0.576 15.474 8.816 1.00 90.75 94 GLU A C 1
ATOM 767 O O . GLU A 1 94 ? 0.229 16.470 8.180 1.00 90.75 94 GLU A O 1
ATOM 772 N N . ILE A 1 95 ? 0.468 14.238 8.339 1.00 92.19 95 ILE A N 1
ATOM 773 C CA . ILE A 1 95 ? -0.173 13.877 7.082 1.00 92.19 95 ILE A CA 1
ATOM 774 C C . ILE A 1 95 ? -1.300 12.921 7.426 1.00 92.19 95 ILE A C 1
ATOM 776 O O . ILE A 1 95 ? -1.061 11.832 7.947 1.00 92.19 95 ILE A O 1
ATOM 780 N N . GLU A 1 96 ? -2.525 13.313 7.111 1.00 95.00 96 GLU A N 1
ATOM 781 C CA . GLU A 1 96 ? -3.683 12.441 7.242 1.00 95.00 96 GLU A CA 1
ATOM 782 C C . GLU A 1 96 ? -4.016 11.795 5.897 1.00 95.00 96 GLU A C 1
ATOM 784 O O . GLU A 1 96 ? -3.847 12.400 4.835 1.00 95.00 96 GLU A O 1
ATOM 789 N N . GLN A 1 97 ? -4.469 10.547 5.948 1.00 96.00 97 GLN A N 1
ATOM 790 C CA . GLN A 1 97 ? -5.060 9.831 4.825 1.00 96.00 97 GLN A CA 1
ATOM 791 C C . GLN A 1 97 ? -6.329 9.145 5.275 1.00 96.00 97 GLN A C 1
ATOM 793 O O . GLN A 1 97 ? -6.357 8.500 6.326 1.00 96.00 97 GLN A O 1
ATOM 798 N N . GLU A 1 98 ? -7.348 9.253 4.439 1.00 97.12 98 GLU A N 1
ATOM 799 C CA . GLU A 1 98 ? -8.618 8.578 4.627 1.00 97.12 98 GLU A CA 1
ATOM 800 C C . GLU A 1 98 ? -8.684 7.322 3.760 1.00 97.12 98 GLU A C 1
ATOM 802 O O . GLU A 1 98 ? -8.119 7.249 2.666 1.00 97.12 98 GLU A O 1
ATOM 807 N N . PHE A 1 99 ? -9.404 6.330 4.263 1.00 97.38 99 PHE A N 1
ATOM 808 C CA . PHE A 1 99 ? -9.637 5.052 3.612 1.00 97.38 99 PHE A CA 1
ATOM 809 C C . PHE A 1 99 ? -11.116 4.723 3.711 1.00 97.38 99 PHE A C 1
ATOM 811 O O . PHE A 1 99 ? -11.794 5.116 4.657 1.00 97.38 99 PHE A O 1
ATOM 818 N N . THR A 1 100 ? -11.620 3.964 2.744 1.00 97.25 100 THR A N 1
ATOM 819 C CA . THR A 1 100 ? -12.955 3.374 2.853 1.00 97.25 100 THR A CA 1
ATOM 820 C C . THR A 1 100 ? -12.827 2.029 3.569 1.00 97.25 100 THR A C 1
ATOM 822 O O . THR A 1 100 ? -12.199 1.127 3.009 1.00 97.25 100 THR A O 1
ATOM 825 N N . PRO A 1 101 ? -13.392 1.854 4.778 1.00 97.19 101 PRO A N 1
ATOM 826 C CA . PRO A 1 101 ? -13.393 0.558 5.444 1.00 97.19 101 PRO A CA 1
ATOM 827 C C . PRO A 1 101 ? -14.111 -0.503 4.608 1.00 97.19 101 PRO A C 1
ATOM 829 O O . PRO A 1 101 ? -15.047 -0.196 3.868 1.00 97.19 101 PRO A O 1
ATOM 832 N N . TYR A 1 102 ? -13.693 -1.752 4.777 1.00 97.44 102 TYR A N 1
ATOM 833 C CA . TYR A 1 102 ? -14.249 -2.939 4.130 1.00 97.44 102 TYR A CA 1
ATOM 834 C C . TYR A 1 102 ? -14.209 -2.892 2.601 1.00 97.44 102 TYR A C 1
ATOM 836 O O . TYR A 1 102 ? -15.104 -3.393 1.921 1.00 97.44 102 TYR A O 1
ATOM 844 N N . LYS A 1 103 ? -13.174 -2.253 2.048 1.00 97.25 103 LYS A N 1
ATOM 845 C CA . LYS A 1 103 ? -12.988 -2.120 0.608 1.00 97.25 103 LYS A CA 1
ATOM 846 C C . LYS A 1 103 ? -11.523 -2.288 0.231 1.00 97.25 103 LYS A C 1
ATOM 848 O O . LYS A 1 103 ? -10.643 -1.635 0.799 1.00 97.25 103 LYS A O 1
ATOM 853 N N . ALA A 1 104 ? -11.281 -3.114 -0.784 1.00 98.00 104 ALA A N 1
ATOM 854 C CA . ALA A 1 104 ? -9.979 -3.192 -1.422 1.00 98.00 104 ALA A CA 1
ATOM 855 C C . ALA A 1 104 ? -9.653 -1.872 -2.137 1.00 98.00 104 ALA A C 1
ATOM 857 O O . ALA A 1 104 ? -10.450 -1.363 -2.932 1.00 98.00 104 ALA A O 1
ATOM 858 N N . SER A 1 105 ? -8.504 -1.277 -1.822 1.00 98.31 105 SER A N 1
ATOM 859 C CA . SER A 1 105 ? -8.090 -0.001 -2.408 1.00 98.31 105 SER A CA 1
ATOM 860 C C . SER A 1 105 ? -6.585 0.211 -2.317 1.00 98.31 105 SER A C 1
ATOM 862 O O . SER A 1 105 ? -5.891 -0.471 -1.558 1.00 98.31 105 SER A O 1
ATOM 864 N N . VAL A 1 106 ? -6.088 1.166 -3.104 1.00 98.31 106 VAL A N 1
ATOM 865 C CA . VAL A 1 106 ? -4.697 1.609 -3.060 1.00 98.31 106 VAL A CA 1
ATOM 866 C C . VAL A 1 106 ? -4.663 3.109 -2.824 1.00 98.31 106 VAL A C 1
ATOM 868 O O . VAL A 1 106 ? -5.296 3.874 -3.551 1.00 98.31 106 VAL A O 1
ATOM 871 N N . THR A 1 107 ? -3.872 3.531 -1.844 1.00 98.00 107 THR A N 1
ATOM 872 C CA . THR A 1 107 ? -3.574 4.941 -1.591 1.00 98.00 107 THR A CA 1
ATOM 873 C C . THR A 1 107 ? -2.077 5.163 -1.725 1.00 98.00 107 THR A C 1
ATOM 875 O O . THR A 1 107 ? -1.264 4.420 -1.178 1.00 98.00 107 THR A O 1
ATOM 878 N N . TRP A 1 108 ? -1.700 6.212 -2.448 1.00 97.00 108 TRP A N 1
ATOM 879 C CA . TRP A 1 108 ? -0.306 6.592 -2.648 1.00 97.00 108 TRP A CA 1
ATOM 880 C C . TRP A 1 108 ? 0.017 7.832 -1.831 1.00 97.00 108 TRP A C 1
ATOM 882 O O . TRP A 1 108 ? -0.657 8.851 -1.966 1.00 97.00 108 TRP A O 1
ATOM 892 N N . MET A 1 109 ? 1.078 7.765 -1.035 1.00 93.31 109 MET A N 1
ATOM 893 C CA . MET A 1 109 ? 1.534 8.866 -0.193 1.00 93.31 109 MET A CA 1
ATOM 894 C C . MET A 1 109 ? 2.998 9.189 -0.487 1.00 93.31 109 MET A C 1
ATOM 896 O O . MET A 1 109 ? 3.835 8.302 -0.637 1.00 93.31 109 MET A O 1
ATOM 900 N N . PHE A 1 110 ? 3.311 10.483 -0.517 1.00 91.19 110 PHE A N 1
ATOM 901 C CA . PHE A 1 110 ? 4.674 10.992 -0.632 1.00 91.19 110 PHE A CA 1
ATOM 902 C C . PHE A 1 110 ? 5.045 11.695 0.677 1.00 91.19 110 PHE A C 1
ATOM 904 O O . PHE A 1 110 ? 4.592 12.822 0.895 1.00 91.19 110 PHE A O 1
ATOM 911 N N . PRO A 1 111 ? 5.823 11.057 1.569 1.00 86.06 111 PRO A N 1
ATOM 912 C CA . PRO A 1 111 ? 6.281 11.722 2.780 1.00 86.06 111 PRO A CA 1
ATOM 913 C C . PRO A 1 111 ? 7.202 12.910 2.438 1.00 86.06 111 PRO A C 1
ATOM 915 O O . PRO A 1 111 ? 7.867 12.912 1.392 1.00 86.06 111 PRO A O 1
ATOM 918 N N . PRO A 1 112 ? 7.269 13.938 3.303 1.00 84.56 112 PRO A N 1
ATOM 919 C CA . PRO A 1 112 ? 8.131 15.089 3.092 1.00 84.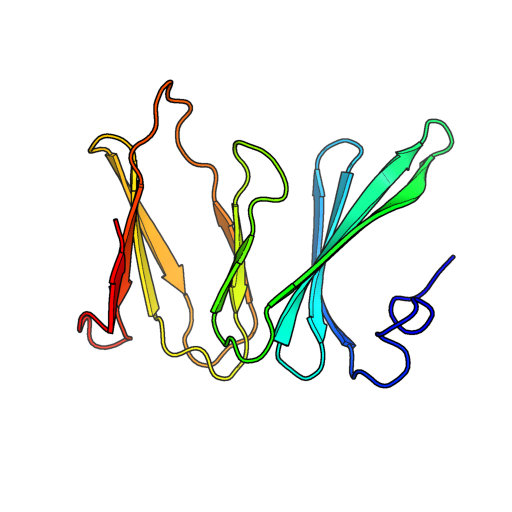56 112 PRO A CA 1
ATOM 920 C C . PRO A 1 112 ? 9.600 14.665 3.056 1.00 84.56 112 PRO A C 1
ATOM 922 O O . PRO A 1 112 ? 10.057 13.832 3.840 1.00 84.56 112 PRO A O 1
ATOM 925 N N . LYS A 1 113 ? 10.374 15.292 2.162 1.00 81.19 113 LYS A N 1
ATOM 926 C CA . LYS A 1 113 ? 11.829 15.117 2.114 1.00 81.19 113 LYS A CA 1
ATOM 927 C C . LYS A 1 113 ? 12.445 15.734 3.359 1.00 81.19 113 LYS A C 1
ATOM 929 O O . LYS A 1 113 ? 12.623 16.947 3.427 1.00 81.19 113 LYS A O 1
ATOM 934 N N . THR A 1 114 ? 12.797 14.902 4.323 1.00 75.56 114 THR A N 1
ATOM 935 C CA . THR A 1 114 ? 13.523 15.337 5.515 1.00 75.56 114 THR A CA 1
ATOM 936 C C . THR A 1 114 ? 14.774 14.480 5.697 1.00 75.56 114 THR A C 1
ATOM 938 O O . THR A 1 114 ? 14.905 13.435 5.067 1.00 75.56 114 THR A O 1
ATOM 941 N N . GLY A 1 115 ? 15.747 14.963 6.477 1.00 74.00 115 GLY A N 1
ATOM 942 C CA . GLY A 1 115 ? 17.006 14.253 6.723 1.00 74.00 115 GLY A CA 1
ATOM 943 C C . GLY A 1 115 ? 16.792 12.993 7.567 1.00 74.00 115 GLY A C 1
ATOM 944 O O . GLY A 1 115 ? 16.363 11.957 7.070 1.00 74.00 115 GLY A O 1
ATOM 945 N N . LYS A 1 116 ? 17.074 13.065 8.873 1.00 73.69 116 LYS A N 1
ATOM 946 C CA . LYS A 1 116 ? 16.604 12.025 9.800 1.00 73.69 116 LYS A CA 1
ATOM 947 C C . LYS A 1 116 ? 15.100 12.210 9.988 1.00 73.69 116 LYS A C 1
ATOM 949 O O . LYS A 1 116 ? 14.677 13.296 10.370 1.00 73.69 116 LYS A O 1
ATOM 954 N N . SER A 1 117 ? 14.321 11.183 9.669 1.00 77.12 117 SER A N 1
ATOM 955 C CA . SER A 1 117 ? 12.869 11.175 9.846 1.00 77.12 117 SER A CA 1
ATOM 956 C C . SER A 1 117 ? 12.524 10.329 11.063 1.00 77.12 117 SER A C 1
ATOM 958 O O . SER A 1 117 ? 12.896 9.158 11.106 1.00 77.12 117 SER A O 1
ATOM 960 N N . HIS A 1 118 ? 11.827 10.914 12.032 1.00 82.38 118 HIS A N 1
ATOM 961 C CA . HIS A 1 118 ? 11.104 10.160 13.054 1.00 82.38 118 HIS A CA 1
ATOM 962 C C . HIS A 1 118 ? 9.656 10.015 12.597 1.00 82.38 118 HIS A C 1
ATOM 964 O O . HIS A 1 118 ? 9.027 11.031 12.285 1.00 82.38 118 HIS A O 1
ATOM 970 N N . TYR A 1 119 ? 9.172 8.777 12.505 1.00 87.00 119 TYR A N 1
ATOM 971 C CA . TYR A 1 119 ? 7.824 8.473 12.035 1.00 87.00 119 TYR A CA 1
ATOM 972 C C . TYR A 1 119 ? 6.976 7.978 13.194 1.00 87.00 119 TYR A C 1
ATOM 974 O O . TYR A 1 119 ? 7.339 6.997 13.828 1.00 87.00 119 TYR A O 1
ATOM 982 N N . SER A 1 120 ? 5.813 8.584 13.404 1.00 91.12 120 SER A N 1
ATOM 983 C CA . SER A 1 120 ? 4.770 7.977 14.227 1.00 91.12 120 SER A CA 1
ATOM 984 C C . SER A 1 120 ? 3.485 7.813 13.433 1.00 91.12 120 SER A C 1
ATOM 986 O O . SER A 1 120 ? 3.181 8.599 12.533 1.00 91.12 120 SER A O 1
ATOM 988 N N . TYR A 1 121 ? 2.742 6.758 13.748 1.00 93.25 121 TYR A N 1
ATOM 989 C CA . TYR A 1 121 ? 1.546 6.350 13.026 1.00 93.25 121 TYR A CA 1
ATOM 990 C C . TYR A 1 121 ? 0.394 6.184 14.006 1.00 93.25 121 TYR A C 1
ATOM 992 O O . TYR A 1 121 ? 0.503 5.446 14.986 1.00 93.25 121 TYR A O 1
ATOM 1000 N N . LYS A 1 122 ? -0.731 6.835 13.719 1.00 96.88 122 LYS A N 1
ATOM 1001 C CA . LYS A 1 122 ? -2.010 6.617 14.401 1.00 96.88 122 LYS A CA 1
ATOM 1002 C C . LYS A 1 122 ? -3.029 6.103 13.401 1.00 96.88 122 LYS A C 1
ATOM 1004 O O . LYS A 1 122 ? -3.137 6.641 12.301 1.00 96.88 122 LYS A O 1
ATOM 1009 N N . TYR A 1 123 ? -3.784 5.092 13.803 1.00 97.38 123 TYR A N 1
ATOM 1010 C CA . TYR A 1 123 ? -4.815 4.467 12.984 1.00 97.38 123 TYR A CA 1
ATOM 1011 C C . TYR A 1 123 ? -6.153 4.570 13.695 1.00 97.38 123 TYR A C 1
ATOM 1013 O O . TYR A 1 123 ? -6.241 4.218 14.871 1.00 97.38 123 TYR A O 1
ATOM 1021 N N . TYR A 1 124 ? -7.178 5.014 12.982 1.00 98.12 124 TYR A N 1
ATOM 1022 C CA . TYR A 1 124 ? -8.509 5.253 13.521 1.00 98.12 124 TYR A CA 1
ATOM 1023 C C . TYR A 1 124 ? -9.560 4.465 12.747 1.00 98.12 124 TYR A C 1
ATOM 1025 O O . TYR A 1 124 ? -9.424 4.258 11.533 1.00 98.12 124 TYR A O 1
ATOM 1033 N N . ASP A 1 125 ? -10.609 4.038 13.443 1.00 97.44 125 ASP A N 1
ATOM 1034 C CA . ASP A 1 125 ? -11.787 3.448 12.815 1.00 97.44 125 ASP A CA 1
ATOM 1035 C C . ASP A 1 125 ? -12.735 4.520 12.249 1.00 97.44 125 ASP A C 1
ATOM 1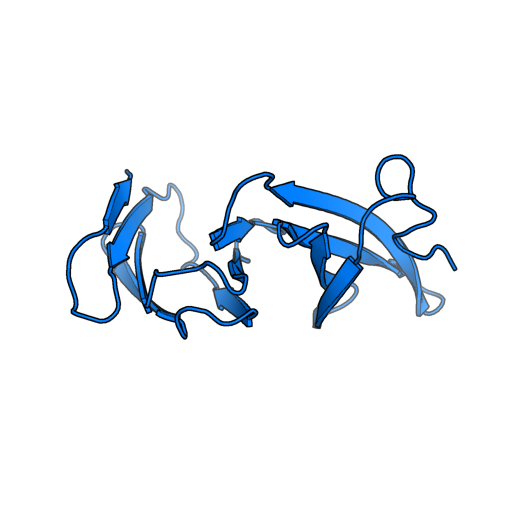037 O O . ASP A 1 125 ? -12.463 5.722 12.294 1.00 97.44 125 ASP A O 1
ATOM 1041 N N . LYS A 1 126 ? -13.854 4.069 11.674 1.00 96.69 126 LYS A N 1
ATOM 1042 C CA . LYS A 1 126 ? -14.874 4.936 11.062 1.00 96.69 126 LYS A CA 1
ATOM 1043 C C . LYS A 1 126 ? -15.575 5.879 12.045 1.00 96.69 126 LYS A C 1
ATOM 1045 O O . LYS A 1 126 ? -16.172 6.855 11.601 1.00 96.69 126 LYS A O 1
ATOM 1050 N N . ASP A 1 127 ? -15.558 5.553 13.334 1.00 97.12 127 ASP A N 1
ATOM 1051 C CA . ASP A 1 127 ? -16.205 6.331 14.389 1.00 97.12 127 ASP A CA 1
ATOM 1052 C C . ASP A 1 127 ? -15.207 7.329 15.018 1.00 97.12 127 ASP A C 1
ATOM 1054 O O . ASP A 1 127 ? -15.594 8.183 15.813 1.00 97.12 127 ASP A O 1
ATOM 1058 N N . GLY A 1 128 ? -13.938 7.287 14.585 1.00 95.62 128 GLY A N 1
ATOM 1059 C CA . GLY A 1 128 ? -12.863 8.169 15.034 1.00 95.62 128 GLY A CA 1
ATOM 1060 C C . GLY A 1 128 ? -12.087 7.624 16.234 1.00 95.62 128 GLY A C 1
ATOM 1061 O O . GLY A 1 128 ? -11.227 8.329 16.766 1.00 95.62 128 GLY A O 1
ATOM 1062 N N . GLU A 1 129 ? -12.347 6.383 16.644 1.00 97.44 129 GLU A N 1
ATOM 1063 C CA . GLU A 1 129 ? -11.671 5.753 17.773 1.00 97.44 129 GLU A CA 1
ATOM 1064 C C . GLU A 1 129 ? -10.285 5.249 17.363 1.00 97.44 129 GLU A C 1
ATOM 1066 O O . GLU A 1 129 ? -10.085 4.700 16.275 1.00 97.44 129 GLU A O 1
ATOM 1071 N N . LEU A 1 130 ? -9.297 5.443 18.239 1.00 97.19 130 LEU A N 1
ATOM 1072 C CA . LEU A 1 130 ? -7.922 5.018 17.985 1.00 97.19 130 LEU A CA 1
ATOM 1073 C C . LEU A 1 130 ? -7.824 3.487 18.054 1.00 97.19 130 LEU A C 1
ATOM 1075 O O . LEU A 1 130 ? -7.972 2.891 19.117 1.00 97.19 130 LEU A O 1
ATOM 1079 N N . ILE A 1 131 ? -7.484 2.858 16.930 1.00 94.88 131 ILE A N 1
ATOM 1080 C CA . ILE A 1 131 ? -7.233 1.416 16.832 1.00 94.88 131 ILE A CA 1
ATOM 1081 C C . ILE A 1 131 ? -5.811 1.094 17.304 1.00 94.88 131 ILE A C 1
ATOM 1083 O O . ILE A 1 131 ? -5.592 0.121 18.027 1.00 94.88 131 ILE A O 1
ATOM 1087 N N . LYS A 1 132 ? -4.818 1.868 16.840 1.00 93.44 132 LYS A N 1
ATOM 1088 C CA . LYS A 1 132 ? -3.399 1.551 17.060 1.00 93.44 132 LYS A CA 1
ATOM 1089 C C . LYS A 1 132 ? -2.491 2.774 16.969 1.00 93.44 132 LYS A C 1
ATOM 1091 O O . LYS A 1 132 ? -2.763 3.696 16.200 1.00 93.44 132 LYS A O 1
ATOM 1096 N N . TYR A 1 133 ? -1.391 2.730 17.718 1.00 92.75 133 TYR A N 1
ATOM 1097 C CA . TYR A 1 133 ? -0.307 3.712 17.702 1.00 92.75 133 TYR A CA 1
ATOM 1098 C C . TYR A 1 133 ? 1.050 3.015 17.559 1.00 92.75 133 TYR A C 1
ATOM 1100 O O . TYR A 1 133 ? 1.278 1.988 18.201 1.00 92.75 133 TYR A O 1
ATOM 1108 N N . TYR A 1 134 ? 1.933 3.592 16.745 1.00 89.56 134 TYR A N 1
ATOM 1109 C CA . TYR A 1 134 ? 3.329 3.185 16.596 1.00 89.56 134 TYR A CA 1
ATOM 1110 C C . TYR A 1 134 ? 4.242 4.403 16.511 1.00 89.56 134 TYR A C 1
ATOM 1112 O O . TYR A 1 134 ? 3.837 5.442 15.989 1.00 89.56 134 TYR A O 1
ATOM 1120 N N . GLU A 1 135 ? 5.477 4.235 16.969 1.00 82.44 135 GLU A N 1
ATOM 1121 C CA . GLU A 1 135 ? 6.547 5.234 16.972 1.00 82.44 135 GLU A CA 1
ATOM 1122 C C . GLU A 1 135 ? 7.901 4.575 16.695 1.00 82.44 135 GLU A C 1
ATOM 1124 O O . GLU A 1 135 ? 8.050 3.388 17.073 1.00 82.44 135 GLU A O 1
#